Protein AF-A0A7C3C2U7-F1 (afdb_monomer)

Foldseek 3Di:
DDDPLVVQLVVQCVVPPPCSNVVSVVVVVVVVPDPPDPPDDPDLPCPVPAEEAEDELQNADDPPDASLQRVVVVCVPDDPRYHYDHPAQADADDDSRPRHPDPQFGDVSNPGPVSD

Solvent-accessible surface area (backbone atoms only — not comparable to full-atom values): 6948 Å² total; per-residue (Å²): 131,80,56,72,68,59,50,47,36,55,54,33,30,73,76,51,46,88,52,6,58,59,54,39,50,53,54,50,54,56,57,68,74,47,79,85,63,81,70,80,72,75,71,86,71,76,46,97,86,44,44,79,46,78,42,53,41,62,73,40,77,51,93,97,54,38,9,25,57,41,32,50,62,56,53,71,71,50,72,89,54,50,49,75,48,72,41,62,55,33,37,49,82,44,73,90,27,75,38,63,74,38,93,91,46,48,26,74,68,37,38,47,77,91,52,110

Structure (mmCIF, N/CA/C/O backbone):
data_AF-A0A7C3C2U7-F1
#
_entry.id   AF-A0A7C3C2U7-F1
#
loop_
_atom_site.group_PDB
_atom_site.id
_atom_site.type_symbol
_atom_site.label_atom_id
_atom_site.label_alt_id
_atom_site.label_comp_id
_atom_site.label_asym_id
_atom_site.label_entity_id
_atom_site.label_seq_id
_atom_site.pdbx_PDB_ins_code
_atom_site.Cartn_x
_atom_site.Cartn_y
_atom_site.Cartn_z
_atom_site.occupancy
_atom_site.B_iso_or_equiv
_atom_site.auth_seq_id
_atom_site.auth_comp_id
_atom_site.auth_asym_id
_atom_site.auth_atom_id
_atom_site.pdbx_PDB_model_num
ATOM 1 N N . MET A 1 1 ? 22.803 11.786 -9.274 1.00 75.00 1 MET A N 1
ATOM 2 C CA . MET A 1 1 ? 21.823 10.702 -9.525 1.00 75.00 1 MET A CA 1
ATOM 3 C C . MET A 1 1 ? 21.105 11.021 -10.833 1.00 75.00 1 MET A C 1
ATOM 5 O O . MET A 1 1 ? 20.768 12.186 -11.007 1.00 75.00 1 MET A O 1
ATOM 9 N N . LYS A 1 2 ? 20.912 10.060 -11.753 1.00 81.19 2 LYS A N 1
ATOM 10 C CA . LYS A 1 2 ? 20.183 10.307 -13.019 1.00 81.19 2 LYS A CA 1
ATOM 11 C C . LYS A 1 2 ? 18.764 10.846 -12.747 1.00 81.19 2 LYS A C 1
ATOM 13 O O . LYS A 1 2 ? 18.185 10.423 -11.741 1.00 81.19 2 LYS A O 1
ATOM 18 N N . PRO A 1 3 ? 18.177 11.715 -13.592 1.00 91.25 3 PRO A N 1
ATOM 19 C CA . PRO A 1 3 ? 16.786 12.165 -13.468 1.00 91.25 3 PRO A CA 1
ATOM 20 C C . PRO A 1 3 ? 15.781 11.003 -13.443 1.00 91.25 3 PRO A C 1
ATOM 22 O O . PRO A 1 3 ? 16.022 9.959 -14.043 1.00 91.25 3 PRO A O 1
ATOM 25 N N . ALA A 1 4 ? 14.631 11.178 -12.777 1.00 87.88 4 ALA A N 1
ATOM 26 C CA . ALA A 1 4 ? 13.623 10.117 -12.629 1.00 87.88 4 ALA A CA 1
ATOM 27 C C . ALA A 1 4 ? 13.140 9.553 -13.976 1.00 87.88 4 ALA A C 1
ATOM 29 O O . ALA A 1 4 ? 13.035 8.339 -14.126 1.00 87.88 4 ALA A O 1
ATOM 30 N N . ARG A 1 5 ? 12.942 10.432 -14.967 1.00 93.25 5 ARG A N 1
ATOM 31 C CA . ARG A 1 5 ? 12.590 10.053 -16.340 1.00 93.25 5 ARG A CA 1
ATOM 32 C C . ARG A 1 5 ? 13.638 9.135 -16.966 1.00 93.25 5 ARG A C 1
ATOM 34 O O . ARG A 1 5 ? 13.286 8.088 -17.484 1.00 93.25 5 ARG A O 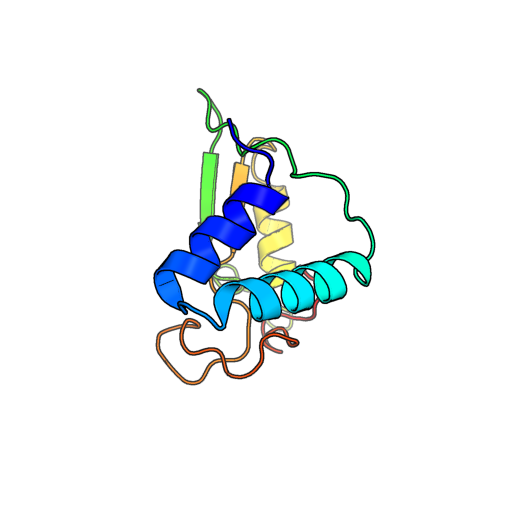1
ATOM 41 N N . GLU A 1 6 ? 14.917 9.493 -16.884 1.00 95.19 6 GLU A N 1
ATOM 42 C CA . GLU A 1 6 ? 15.999 8.686 -17.463 1.00 95.19 6 GLU A CA 1
ATOM 43 C C . GLU A 1 6 ? 16.092 7.309 -16.789 1.00 95.19 6 GLU A C 1
ATOM 45 O O . GLU A 1 6 ? 16.186 6.292 -17.468 1.00 95.19 6 GLU A O 1
ATOM 50 N N . ARG A 1 7 ? 15.947 7.256 -15.457 1.00 95.94 7 ARG A N 1
ATOM 51 C CA . ARG A 1 7 ? 15.922 5.982 -14.720 1.00 95.94 7 ARG A CA 1
ATOM 52 C C . ARG A 1 7 ? 14.758 5.078 -15.136 1.00 95.94 7 ARG A C 1
ATOM 54 O O . ARG A 1 7 ? 14.935 3.865 -15.158 1.00 95.94 7 ARG A O 1
ATOM 61 N N . LEU A 1 8 ? 13.589 5.646 -15.447 1.00 96.12 8 LEU A N 1
ATOM 62 C CA . LEU A 1 8 ? 12.428 4.884 -15.918 1.00 96.12 8 LEU A CA 1
ATOM 63 C C . LEU A 1 8 ? 12.704 4.227 -17.277 1.00 96.12 8 LEU A C 1
ATOM 65 O O . LEU A 1 8 ? 12.454 3.034 -17.430 1.00 96.12 8 LEU A O 1
ATOM 69 N N . PHE A 1 9 ? 13.251 4.983 -18.235 1.00 97.62 9 PHE A N 1
ATOM 70 C CA . PHE A 1 9 ? 13.620 4.447 -19.550 1.00 97.62 9 PHE A CA 1
ATOM 71 C C . PHE A 1 9 ? 14.661 3.330 -19.427 1.00 97.62 9 PHE A C 1
ATOM 73 O O . PHE A 1 9 ? 14.454 2.254 -19.984 1.00 97.62 9 PHE A O 1
ATOM 80 N N . ASP A 1 10 ? 15.727 3.547 -18.649 1.00 97.12 10 ASP A N 1
ATOM 81 C CA . ASP A 1 10 ? 16.766 2.536 -18.421 1.00 97.12 10 ASP A CA 1
ATOM 82 C C . ASP A 1 10 ? 16.185 1.252 -17.796 1.00 97.12 10 ASP A C 1
ATOM 84 O O . ASP A 1 10 ? 16.504 0.140 -18.223 1.00 97.12 10 ASP A O 1
ATOM 88 N N . ALA A 1 11 ? 15.309 1.389 -16.792 1.00 97.06 11 ALA A N 1
ATOM 89 C CA . ALA A 1 11 ? 14.698 0.254 -16.103 1.00 97.06 11 ALA A CA 1
ATOM 90 C C . ALA A 1 11 ? 13.782 -0.559 -17.027 1.00 97.06 11 ALA A C 1
ATOM 92 O O . ALA A 1 11 ? 13.862 -1.788 -17.050 1.00 97.06 11 ALA A O 1
ATOM 93 N N . LEU A 1 12 ? 12.939 0.115 -17.812 1.00 98.00 12 LEU A N 1
ATOM 94 C CA . LEU A 1 12 ? 12.023 -0.560 -18.727 1.00 98.00 12 LEU A CA 1
ATOM 95 C C . LEU A 1 12 ? 12.756 -1.168 -19.924 1.00 98.00 12 LEU A C 1
ATOM 97 O O . LEU A 1 12 ? 12.418 -2.280 -20.320 1.00 98.00 12 LEU A O 1
ATOM 101 N N . ALA A 1 13 ? 13.797 -0.518 -20.450 1.00 97.75 13 ALA A N 1
ATOM 102 C CA . ALA A 1 13 ? 14.648 -1.103 -21.486 1.00 97.75 13 ALA A CA 1
ATOM 103 C C . ALA A 1 13 ? 15.347 -2.381 -20.992 1.00 97.75 13 ALA A C 1
ATOM 105 O O . ALA A 1 13 ? 15.428 -3.365 -21.723 1.00 97.75 13 ALA A O 1
ATOM 106 N N . ARG A 1 14 ? 15.793 -2.410 -19.728 1.00 97.94 14 ARG A N 1
ATOM 107 C CA . ARG A 1 14 ? 16.435 -3.593 -19.135 1.00 97.94 14 ARG A CA 1
ATOM 108 C C . ARG A 1 14 ? 15.501 -4.803 -19.030 1.00 97.94 14 ARG A C 1
ATOM 110 O O . ARG A 1 14 ? 15.970 -5.926 -19.181 1.00 97.94 14 ARG A O 1
ATOM 117 N N . VAL A 1 15 ? 14.220 -4.590 -18.728 1.00 98.12 15 VAL A N 1
ATOM 118 C CA . VAL A 1 15 ? 13.246 -5.680 -18.521 1.00 98.12 15 VAL A CA 1
ATOM 119 C C . VAL A 1 15 ? 12.542 -6.072 -19.821 1.00 98.12 15 VAL A C 1
ATOM 121 O O . VAL A 1 15 ? 12.314 -7.254 -20.058 1.00 98.12 15 VAL A O 1
ATOM 124 N N . TYR A 1 16 ? 12.218 -5.096 -20.673 1.00 97.88 16 TYR A N 1
ATOM 125 C CA . TYR A 1 16 ? 11.351 -5.280 -21.841 1.00 97.88 16 TYR A CA 1
ATOM 126 C C . TYR A 1 16 ? 12.062 -5.099 -23.191 1.00 97.88 16 TYR A C 1
ATOM 128 O O . TYR A 1 16 ? 11.417 -5.204 -24.237 1.00 97.88 16 TYR A O 1
ATOM 136 N N . GLY A 1 17 ? 13.371 -4.827 -23.192 1.00 97.19 17 GLY A N 1
ATOM 137 C CA . GLY A 1 17 ? 14.166 -4.658 -24.408 1.00 97.19 17 GLY A CA 1
ATOM 138 C C . GLY A 1 17 ? 13.643 -3.517 -25.280 1.00 97.19 17 GLY A C 1
ATOM 139 O O . GLY A 1 17 ? 13.409 -2.408 -24.798 1.00 97.19 17 GLY A O 1
ATOM 140 N N . GLU A 1 18 ? 13.417 -3.807 -26.562 1.00 96.25 18 GLU A N 1
ATOM 141 C CA . GLU A 1 18 ? 12.963 -2.837 -27.571 1.00 96.25 18 GLU A CA 1
ATOM 142 C C . GLU A 1 18 ? 11.636 -2.155 -27.200 1.00 96.25 18 GLU A C 1
ATOM 144 O O . GLU A 1 18 ? 11.444 -0.977 -27.495 1.00 96.25 18 GLU A O 1
ATOM 149 N N . ARG A 1 19 ? 10.752 -2.847 -26.464 1.00 97.69 19 ARG A N 1
ATOM 150 C CA . ARG A 1 19 ? 9.469 -2.284 -26.003 1.00 97.69 19 ARG A CA 1
ATOM 151 C C . ARG A 1 19 ? 9.615 -1.281 -24.860 1.00 97.69 19 ARG A C 1
ATOM 153 O O . ARG A 1 19 ? 8.664 -0.566 -24.549 1.00 97.69 19 ARG A O 1
ATOM 160 N N . GLY A 1 20 ? 10.773 -1.231 -24.202 1.00 97.88 20 GLY A N 1
ATOM 161 C CA . GLY A 1 20 ? 10.965 -0.439 -22.989 1.00 97.88 20 GLY A CA 1
ATOM 162 C C . GLY A 1 20 ? 10.753 1.060 -23.199 1.00 97.88 20 GLY A C 1
ATOM 163 O O . GLY A 1 20 ? 10.169 1.719 -22.342 1.00 97.88 20 GLY A O 1
ATOM 164 N N . ALA A 1 21 ? 11.176 1.593 -24.349 1.00 97.38 21 ALA A N 1
ATOM 165 C CA . ALA A 1 21 ? 11.013 3.011 -24.661 1.00 97.38 21 ALA A CA 1
ATOM 166 C C . ALA A 1 21 ? 9.541 3.401 -24.860 1.00 97.38 21 ALA A C 1
ATOM 168 O O . ALA A 1 21 ? 9.124 4.457 -24.387 1.00 97.38 21 ALA A O 1
ATOM 169 N N . ASP A 1 22 ? 8.754 2.556 -25.527 1.00 97.88 22 ASP A N 1
ATOM 170 C CA . ASP A 1 22 ? 7.330 2.809 -25.768 1.00 97.88 22 ASP A CA 1
ATOM 171 C C . ASP A 1 22 ? 6.537 2.726 -24.461 1.00 97.88 22 ASP A C 1
ATOM 173 O O . ASP A 1 22 ? 5.837 3.676 -24.111 1.00 97.88 22 ASP A O 1
ATOM 177 N N . LEU A 1 23 ? 6.779 1.682 -23.660 1.00 97.88 23 LEU A N 1
ATOM 178 C CA . LEU A 1 23 ? 6.194 1.535 -22.324 1.00 97.88 23 LEU A CA 1
ATOM 179 C C . LEU A 1 23 ? 6.538 2.717 -21.408 1.00 97.88 23 LEU A C 1
ATOM 181 O O . LEU A 1 23 ? 5.686 3.203 -20.668 1.00 97.88 23 LEU A O 1
ATOM 185 N N . ALA A 1 24 ? 7.774 3.223 -21.466 1.00 97.38 24 ALA A N 1
ATOM 186 C CA . ALA A 1 24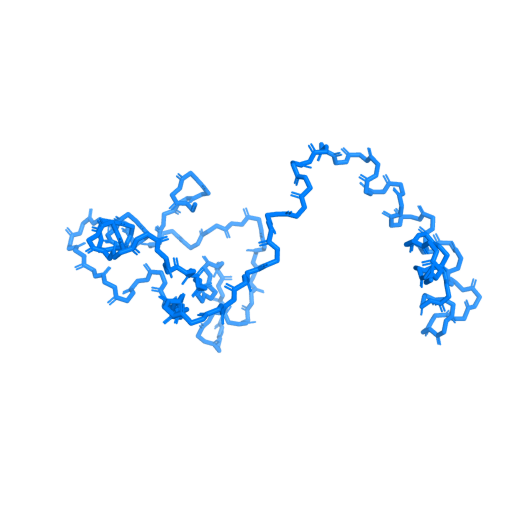 ? 8.168 4.391 -20.685 1.00 97.38 24 ALA A CA 1
ATOM 187 C C . ALA A 1 24 ? 7.363 5.637 -21.078 1.00 97.38 24 ALA A C 1
ATOM 189 O O . ALA A 1 24 ? 6.984 6.418 -20.206 1.00 97.38 24 ALA A O 1
ATOM 190 N N . ARG A 1 25 ? 7.080 5.825 -22.374 1.00 96.62 25 ARG A N 1
ATOM 191 C CA . ARG A 1 25 ? 6.239 6.935 -22.842 1.00 96.62 25 ARG A CA 1
ATOM 192 C C . ARG A 1 25 ? 4.790 6.771 -22.390 1.00 96.62 25 ARG A C 1
ATOM 194 O O . ARG A 1 25 ? 4.216 7.753 -21.934 1.00 96.62 25 ARG A O 1
ATOM 201 N N . GLU A 1 26 ? 4.233 5.565 -22.454 1.00 96.69 26 GLU A N 1
ATOM 202 C CA . GLU A 1 26 ? 2.871 5.280 -21.978 1.00 96.69 26 GLU A CA 1
ATOM 203 C C . GLU A 1 26 ? 2.717 5.566 -20.477 1.00 96.69 26 GLU A C 1
ATOM 205 O O . GLU A 1 26 ? 1.794 6.268 -20.068 1.00 96.69 26 GLU A O 1
ATOM 210 N N . VAL A 1 27 ? 3.664 5.104 -19.653 1.00 94.75 27 VAL A N 1
ATOM 211 C CA . VAL A 1 27 ? 3.665 5.365 -18.203 1.00 94.75 27 VAL A CA 1
ATOM 212 C C . VAL A 1 27 ? 3.770 6.861 -17.902 1.00 94.75 27 VAL A C 1
ATOM 214 O O . VAL A 1 27 ? 3.072 7.360 -17.021 1.00 94.75 27 VAL A O 1
ATOM 217 N N . LEU A 1 28 ? 4.623 7.593 -18.627 1.00 93.62 28 LEU A N 1
ATOM 218 C CA . LEU A 1 28 ? 4.750 9.042 -18.450 1.00 93.62 28 LEU A CA 1
ATOM 219 C C . LEU A 1 28 ? 3.476 9.780 -18.862 1.00 93.62 28 LEU A C 1
ATOM 221 O O . LEU A 1 28 ? 3.048 10.667 -18.131 1.00 93.62 28 LEU A O 1
ATOM 225 N N . ALA A 1 29 ? 2.846 9.381 -19.968 1.00 94.12 29 ALA A N 1
ATOM 226 C CA . ALA A 1 29 ? 1.577 9.956 -20.399 1.00 94.12 29 ALA A CA 1
ATOM 227 C C . ALA A 1 29 ? 0.487 9.737 -19.340 1.00 94.12 29 ALA A C 1
ATOM 229 O O . ALA A 1 29 ? -0.203 10.682 -18.970 1.00 94.12 29 ALA A O 1
ATOM 230 N N . LEU A 1 30 ? 0.380 8.525 -18.778 1.00 91.75 30 LEU A N 1
ATOM 231 C CA . LEU A 1 30 ? -0.538 8.247 -17.670 1.00 91.75 30 LEU A CA 1
ATOM 232 C C . LEU A 1 30 ? -0.231 9.122 -16.450 1.00 91.75 30 LEU A C 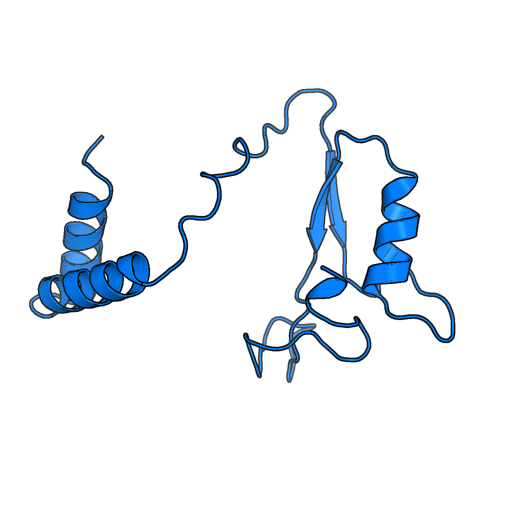1
ATOM 234 O O . LEU A 1 30 ? -1.147 9.712 -15.885 1.00 91.75 30 LEU A O 1
ATOM 238 N N . ALA A 1 31 ? 1.039 9.258 -16.065 1.00 88.75 31 ALA A N 1
ATOM 239 C CA . ALA A 1 31 ? 1.433 10.090 -14.931 1.00 88.75 31 ALA A CA 1
ATOM 240 C C . ALA A 1 31 ? 1.091 11.578 -15.133 1.00 88.75 31 ALA A C 1
ATOM 242 O O . ALA A 1 31 ? 0.721 12.249 -14.175 1.00 88.75 31 ALA A O 1
ATOM 243 N N . GLU A 1 32 ? 1.173 12.088 -16.365 1.00 87.81 32 GLU A N 1
ATOM 244 C CA . GLU A 1 32 ? 0.802 13.467 -16.710 1.00 87.81 32 GLU A CA 1
ATOM 245 C C . GLU A 1 32 ? -0.711 13.726 -16.606 1.00 87.81 32 GLU A C 1
ATOM 247 O O . GLU A 1 32 ? -1.108 14.864 -16.362 1.00 87.81 32 GLU A O 1
ATOM 252 N N . THR A 1 33 ? -1.553 12.691 -16.740 1.00 87.69 33 THR A N 1
ATOM 253 C CA . THR A 1 33 ? -3.015 12.816 -16.556 1.00 87.69 33 THR A CA 1
ATOM 254 C C . THR A 1 33 ? -3.455 12.896 -15.098 1.00 87.69 33 THR A C 1
ATOM 256 O O . THR A 1 33 ? -4.595 13.266 -14.824 1.00 87.69 33 THR A O 1
ATOM 259 N N . GLN A 1 34 ? -2.588 12.521 -14.157 1.00 82.50 34 GLN A N 1
ATOM 260 C CA . GLN A 1 34 ? -2.936 12.504 -12.743 1.00 82.50 34 GLN A CA 1
ATOM 261 C C . GLN A 1 34 ? -2.761 13.894 -12.137 1.00 82.50 34 GLN A C 1
ATOM 263 O O . GLN A 1 34 ? -1.785 14.595 -12.418 1.00 82.50 34 GLN A O 1
ATOM 268 N N . GLU A 1 35 ? -3.684 14.286 -11.256 1.00 76.75 35 GLU A N 1
ATOM 269 C CA . GLU A 1 35 ? -3.490 15.493 -10.461 1.00 76.75 35 GLU A CA 1
ATOM 270 C C . GLU A 1 35 ? -2.178 15.389 -9.684 1.00 76.75 35 GLU A C 1
ATOM 272 O O . GLU A 1 35 ? -1.865 14.362 -9.069 1.00 76.75 35 GLU A O 1
ATOM 277 N N . LYS A 1 36 ? -1.402 16.476 -9.702 1.00 70.50 36 LYS A N 1
ATOM 278 C CA . LYS A 1 36 ? -0.201 16.583 -8.880 1.00 70.50 36 LYS A CA 1
ATOM 279 C C . LYS A 1 36 ? -0.628 16.559 -7.420 1.00 70.50 36 LYS A C 1
ATOM 281 O O . LYS A 1 36 ? -0.992 17.584 -6.852 1.00 70.50 36 LYS A O 1
ATOM 286 N N . ARG A 1 37 ? -0.563 15.379 -6.814 1.00 68.00 37 ARG A N 1
ATOM 287 C CA . ARG A 1 37 ? -0.629 15.244 -5.364 1.00 68.00 37 ARG A CA 1
ATOM 288 C C . ARG A 1 37 ? 0.564 15.985 -4.757 1.00 68.00 37 ARG A C 1
ATOM 290 O O . ARG A 1 37 ? 1.605 16.086 -5.424 1.00 68.00 37 ARG A O 1
ATOM 297 N N . PRO A 1 38 ? 0.431 16.528 -3.533 1.00 60.25 38 PRO A N 1
ATOM 298 C CA . PRO A 1 38 ? 1.586 17.040 -2.813 1.00 60.25 38 PRO A CA 1
ATOM 299 C C . PRO A 1 38 ? 2.717 16.013 -2.910 1.00 60.25 38 PRO A C 1
ATOM 301 O O . PRO A 1 38 ? 2.472 14.801 -2.878 1.00 60.25 38 PRO A O 1
ATOM 304 N N . GLY A 1 39 ? 3.936 16.516 -3.137 1.00 58.44 39 GLY A N 1
ATOM 305 C CA . GLY A 1 39 ? 5.137 15.688 -3.207 1.00 58.44 39 GLY A CA 1
ATOM 306 C C . GLY A 1 39 ? 5.226 14.769 -1.988 1.00 58.44 39 GLY A C 1
ATOM 307 O O . GLY A 1 39 ? 4.511 15.009 -1.015 1.00 58.44 39 GLY A O 1
ATOM 308 N N . PRO A 1 40 ? 6.050 13.708 -2.050 1.00 57.09 40 PRO A N 1
ATOM 309 C CA . PRO A 1 40 ? 6.084 12.687 -1.010 1.00 57.09 40 PRO A CA 1
ATOM 310 C C . PRO A 1 40 ? 6.033 13.348 0.364 1.00 57.09 40 PRO A C 1
ATOM 312 O O . PRO A 1 40 ? 6.850 14.230 0.635 1.00 57.09 40 PRO A O 1
ATOM 315 N N . LEU A 1 41 ? 5.050 12.942 1.181 1.00 55.66 41 LEU A N 1
ATOM 316 C CA . LEU A 1 41 ? 5.104 13.164 2.623 1.00 55.66 41 LEU A CA 1
ATOM 317 C C . LEU A 1 41 ? 6.534 12.832 3.033 1.00 55.66 41 LEU A C 1
ATOM 319 O O . LEU A 1 41 ? 7.053 11.807 2.566 1.00 55.66 41 LEU A O 1
ATOM 323 N N . ASP A 1 42 ? 7.173 13.737 3.778 1.00 54.06 42 ASP A N 1
ATOM 324 C CA . ASP A 1 42 ? 8.561 13.582 4.195 1.00 54.06 42 ASP A CA 1
ATOM 325 C C . ASP A 1 42 ? 8.800 12.121 4.550 1.00 54.06 42 ASP A C 1
ATOM 327 O O . ASP A 1 42 ? 8.020 11.505 5.282 1.00 54.06 42 ASP A O 1
ATOM 331 N N . ARG A 1 43 ? 9.797 11.537 3.879 1.00 57.22 43 ARG A N 1
ATOM 332 C CA . ARG A 1 43 ? 10.189 10.136 4.019 1.00 57.22 43 ARG A CA 1
ATOM 333 C C . ARG A 1 43 ? 10.067 9.778 5.494 1.00 57.22 43 ARG A C 1
ATOM 335 O O . ARG A 1 43 ? 10.730 10.457 6.264 1.00 57.22 43 ARG A O 1
ATOM 342 N N . LEU A 1 44 ? 9.223 8.796 5.845 1.00 62.62 44 LEU A N 1
ATOM 343 C CA . LEU A 1 44 ? 8.920 8.435 7.235 1.00 62.62 44 LEU A CA 1
ATOM 344 C C . LEU A 1 44 ? 10.239 8.332 8.016 1.00 62.62 44 LEU A C 1
ATOM 346 O O . LEU A 1 44 ? 10.968 7.345 7.877 1.00 62.62 44 LEU A O 1
ATOM 350 N N . ASP A 1 45 ? 10.603 9.402 8.719 1.00 67.19 45 ASP A N 1
ATOM 351 C CA . ASP A 1 45 ? 11.902 9.524 9.359 1.00 67.19 45 ASP A CA 1
ATOM 352 C C . ASP A 1 45 ? 11.736 8.863 10.709 1.00 67.19 45 ASP A C 1
ATOM 354 O O . ASP A 1 45 ? 11.313 9.495 11.666 1.00 67.19 45 ASP A O 1
ATOM 358 N N . LEU A 1 46 ? 11.953 7.547 10.753 1.00 75.69 46 LEU A N 1
ATOM 359 C CA . LEU A 1 46 ? 11.838 6.739 11.966 1.00 75.69 46 LEU A CA 1
ATOM 360 C C . LEU A 1 46 ? 13.031 7.003 12.896 1.00 75.69 46 LEU A C 1
ATOM 362 O O . LEU A 1 46 ? 13.817 6.106 13.213 1.00 75.69 46 LEU A O 1
ATOM 366 N N . GLY A 1 47 ? 13.196 8.265 13.277 1.00 81.88 47 GLY A N 1
ATOM 367 C CA . GLY A 1 47 ? 14.200 8.716 14.215 1.00 81.88 47 GLY A CA 1
ATOM 368 C C . GLY A 1 47 ? 13.905 8.245 15.642 1.00 81.88 47 GLY A C 1
ATOM 369 O O . GLY A 1 47 ? 12.869 7.637 15.928 1.00 81.88 47 GLY A O 1
ATOM 370 N N . PRO A 1 48 ? 14.817 8.52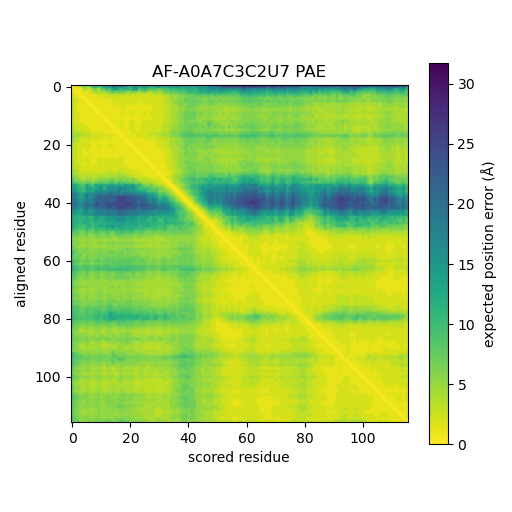5 16.583 1.00 83.25 48 PRO A N 1
ATOM 371 C CA . PRO A 1 48 ? 14.597 8.221 17.988 1.00 83.25 48 PRO A CA 1
ATOM 372 C C . PRO A 1 48 ? 13.302 8.863 18.496 1.00 83.25 48 PRO A C 1
ATOM 374 O O . PRO A 1 48 ? 13.159 10.082 18.485 1.00 83.25 48 PRO A O 1
ATOM 377 N N . GLY A 1 49 ? 12.378 8.029 18.969 1.00 82.81 49 GLY A N 1
ATOM 378 C CA . GLY A 1 49 ? 11.076 8.465 19.465 1.00 82.81 49 GLY A CA 1
ATOM 379 C C . GLY A 1 49 ? 9.936 8.295 18.467 1.00 82.81 49 GLY A C 1
ATOM 380 O O . GLY A 1 49 ? 8.801 8.348 18.907 1.00 82.81 49 GLY A O 1
ATOM 381 N N . GLU A 1 50 ? 10.188 8.025 17.188 1.00 87.56 50 GLU A N 1
ATOM 382 C CA . GLU A 1 50 ? 9.139 7.736 16.202 1.00 87.56 50 GLU A CA 1
ATOM 383 C C . GLU A 1 50 ? 8.748 6.249 16.231 1.00 87.56 50 GLU A C 1
ATOM 385 O O . GLU A 1 50 ? 9.577 5.365 16.468 1.00 87.56 50 GLU A O 1
ATOM 390 N N . GLY A 1 51 ? 7.467 5.964 16.003 1.00 87.62 51 GLY A N 1
ATOM 391 C CA . GLY A 1 51 ? 6.905 4.616 15.995 1.00 87.62 51 GLY A CA 1
ATOM 392 C C . GLY A 1 51 ? 6.277 4.256 14.652 1.00 87.62 51 GLY A C 1
ATOM 393 O O . GLY A 1 51 ? 5.756 5.109 13.941 1.00 87.62 51 GLY A O 1
ATOM 394 N N . LEU A 1 52 ? 6.278 2.968 14.310 1.00 90.81 52 LEU A N 1
ATOM 395 C CA . LEU A 1 52 ? 5.491 2.434 13.199 1.00 90.81 52 LEU A CA 1
ATOM 396 C C . LEU A 1 52 ? 4.546 1.363 13.735 1.00 90.81 52 LEU A C 1
ATOM 398 O O . LEU A 1 52 ? 4.987 0.366 14.306 1.00 90.81 52 LEU A O 1
ATOM 402 N N . LEU A 1 53 ? 3.248 1.565 13.533 1.00 93.25 53 LEU A N 1
ATOM 403 C CA . LEU A 1 53 ? 2.223 0.572 13.815 1.00 93.25 53 LEU A CA 1
ATOM 404 C C . LEU A 1 53 ? 1.805 -0.112 12.516 1.00 93.25 53 LEU A C 1
ATOM 406 O O . LEU A 1 53 ? 1.438 0.547 11.548 1.00 93.25 53 LEU A O 1
ATOM 410 N N . ILE A 1 54 ? 1.821 -1.439 12.517 1.00 95.69 54 ILE A N 1
ATOM 411 C CA . ILE A 1 54 ? 1.269 -2.263 11.443 1.00 95.69 54 ILE A CA 1
ATOM 412 C C . ILE A 1 54 ? -0.027 -2.870 11.970 1.00 95.69 54 ILE A C 1
ATOM 414 O O . ILE A 1 54 ? -0.006 -3.521 13.016 1.00 95.69 54 ILE A O 1
ATOM 418 N N . ALA A 1 55 ? -1.145 -2.635 11.284 1.00 96.75 55 ALA A N 1
ATOM 419 C CA . ALA A 1 55 ? -2.444 -3.121 11.739 1.00 96.75 55 ALA A CA 1
ATOM 420 C C . ALA A 1 55 ? -3.379 -3.469 10.582 1.00 96.75 55 ALA A C 1
ATOM 422 O O . ALA A 1 55 ? -3.375 -2.800 9.549 1.00 96.75 55 ALA A O 1
ATOM 423 N N . TYR A 1 56 ? -4.231 -4.472 10.781 1.00 97.44 56 TYR A N 1
ATOM 424 C CA . TYR A 1 56 ? -5.390 -4.674 9.913 1.00 97.44 56 TYR A CA 1
ATOM 425 C C . TYR A 1 56 ? -6.451 -3.600 10.171 1.00 97.44 56 TYR A C 1
ATOM 427 O O . TYR A 1 56 ? -6.643 -3.159 11.308 1.00 97.44 56 TYR A O 1
ATOM 435 N N . GLY A 1 57 ? -7.175 -3.203 9.118 1.00 96.69 57 GLY A N 1
ATOM 436 C CA . GLY A 1 57 ? -8.243 -2.198 9.203 1.00 96.69 57 GLY A CA 1
ATOM 437 C C . GLY A 1 57 ? -9.379 -2.569 10.167 1.00 96.69 57 GLY A C 1
ATOM 438 O O . GLY A 1 57 ? -10.090 -1.694 10.647 1.00 96.69 57 GLY A O 1
ATOM 439 N N . ASP A 1 58 ? -9.534 -3.854 10.480 1.00 95.44 58 ASP A N 1
ATOM 440 C CA . ASP A 1 58 ? -10.523 -4.433 11.396 1.00 95.44 58 ASP A CA 1
ATOM 441 C C . ASP A 1 58 ? -9.889 -5.002 12.678 1.00 95.44 58 ASP A C 1
ATOM 443 O O . ASP A 1 58 ? -10.533 -5.747 13.417 1.00 95.44 58 ASP A O 1
ATOM 447 N N . GLN A 1 59 ? -8.643 -4.638 12.995 1.00 96.75 59 GLN A N 1
ATOM 448 C CA . GLN A 1 59 ? -7.963 -5.118 14.202 1.00 96.75 59 GLN A CA 1
ATOM 449 C C . GLN A 1 59 ? -8.590 -4.576 15.496 1.00 96.75 59 GLN A C 1
ATOM 451 O O . GLN A 1 59 ? -8.524 -5.219 16.544 1.00 96.75 59 GLN A O 1
ATOM 456 N N . VAL A 1 60 ? -9.228 -3.403 15.424 1.00 96.38 60 VAL A N 1
ATOM 457 C CA . VAL A 1 60 ? -10.048 -2.834 16.500 1.00 96.38 60 VAL A CA 1
ATOM 458 C C . VAL A 1 60 ? -11.478 -2.718 15.996 1.00 96.38 60 VAL A C 1
ATOM 460 O O . VAL A 1 60 ? -11.738 -2.026 15.017 1.00 96.38 60 VAL A O 1
ATOM 463 N N . GLN A 1 61 ? -12.415 -3.375 16.680 1.00 95.69 61 GLN A N 1
ATOM 464 C CA . GLN A 1 61 ? -13.798 -3.490 16.216 1.00 95.69 61 GLN A CA 1
ATOM 465 C C . GLN A 1 61 ? -14.792 -2.929 17.223 1.00 95.69 61 GLN A C 1
ATOM 467 O O . GLN A 1 61 ? -14.623 -3.026 18.441 1.00 95.69 61 GLN A O 1
ATOM 472 N N . ARG A 1 62 ? -15.880 -2.379 16.690 1.00 96.69 62 ARG A N 1
ATOM 473 C CA . ARG A 1 62 ? -17.070 -2.007 17.444 1.00 96.69 62 ARG A CA 1
ATOM 474 C C . ARG A 1 62 ? -18.288 -2.457 16.654 1.00 96.69 62 ARG A C 1
ATOM 476 O O . ARG A 1 62 ? -18.390 -2.206 15.459 1.00 96.69 62 ARG A O 1
ATOM 483 N N . LYS A 1 63 ? -19.220 -3.136 17.324 1.00 96.31 63 LYS A N 1
ATOM 484 C CA . LYS A 1 63 ? -20.421 -3.673 16.675 1.00 96.31 63 LYS A CA 1
ATOM 485 C C . LYS A 1 63 ? -21.197 -2.560 15.960 1.00 96.31 63 LYS A C 1
ATOM 487 O O . LYS A 1 63 ? -21.566 -1.574 16.595 1.00 96.31 63 LYS A O 1
ATOM 492 N N . GLY A 1 64 ? -21.489 -2.775 14.676 1.00 95.56 64 GLY A N 1
ATOM 493 C CA . GLY A 1 64 ? -22.281 -1.862 13.847 1.00 95.56 64 GLY A CA 1
ATOM 494 C C . GLY A 1 64 ? -21.503 -0.682 13.263 1.00 95.56 64 GLY A C 1
ATOM 495 O O . GLY A 1 64 ? -22.129 0.265 12.797 1.00 95.56 64 GLY A O 1
ATOM 496 N N . GLU A 1 65 ? -20.171 -0.713 13.297 1.00 97.06 65 GLU A N 1
ATOM 497 C CA . GLU A 1 65 ? -19.333 0.365 12.787 1.00 97.06 65 GLU A CA 1
ATOM 498 C C . GLU A 1 65 ? -18.247 -0.153 11.830 1.00 97.06 65 GLU A C 1
ATOM 500 O O . GLU A 1 65 ? -17.672 -1.206 12.115 1.00 97.06 65 GLU A O 1
ATOM 505 N N . PRO A 1 66 ? -17.930 0.577 10.740 1.00 97.75 66 PRO A N 1
ATOM 506 C CA . PRO A 1 66 ? -16.820 0.225 9.860 1.00 97.75 66 PRO A CA 1
ATOM 507 C C . PRO A 1 66 ? -15.484 0.106 10.604 1.00 97.75 66 PRO A C 1
ATOM 509 O O . PRO A 1 66 ? -15.187 0.891 11.518 1.00 97.75 66 PRO A O 1
ATOM 512 N N . GLY A 1 67 ? -14.665 -0.864 10.186 1.00 97.62 67 GLY A N 1
ATOM 513 C CA . GLY A 1 67 ? -13.360 -1.142 10.793 1.00 97.62 67 GLY A CA 1
ATOM 514 C C . GLY A 1 67 ? -12.454 0.089 10.845 1.00 97.62 67 GLY A C 1
ATOM 515 O O . GLY A 1 67 ? -11.988 0.458 11.925 1.00 97.62 67 GLY A O 1
ATOM 516 N N . LEU A 1 68 ? -12.297 0.801 9.721 1.00 97.94 68 LEU A N 1
ATOM 517 C CA . LEU A 1 68 ? -11.372 1.937 9.618 1.00 97.94 68 LEU A CA 1
ATOM 518 C C . LEU A 1 68 ? -11.759 3.105 10.525 1.00 97.94 68 LEU A C 1
ATOM 520 O O . LEU A 1 68 ? -10.890 3.713 11.144 1.00 97.94 68 LEU A O 1
ATOM 524 N N . ARG A 1 69 ? -13.057 3.368 10.719 1.00 97.88 69 ARG A N 1
ATOM 525 C CA . ARG A 1 69 ? -13.517 4.390 11.680 1.00 97.88 69 ARG A CA 1
ATOM 526 C C . ARG A 1 69 ? -13.177 4.016 13.114 1.00 97.88 69 ARG A C 1
ATOM 528 O O . ARG A 1 69 ? -12.762 4.860 13.916 1.00 97.88 69 ARG A O 1
ATOM 535 N N . THR A 1 70 ? -13.349 2.740 13.449 1.00 97.88 70 THR A N 1
ATOM 536 C CA . THR A 1 70 ? -13.036 2.243 14.788 1.00 97.88 70 THR A CA 1
ATOM 537 C C . THR A 1 70 ? -11.535 2.286 15.046 1.00 97.88 70 THR A C 1
ATOM 539 O O . THR A 1 70 ? -11.118 2.784 16.097 1.00 97.88 70 THR A O 1
ATOM 542 N N . LEU A 1 71 ? -10.739 1.831 14.078 1.00 97.44 71 LEU A N 1
ATOM 543 C CA . LEU A 1 71 ? -9.287 1.907 14.112 1.00 97.44 71 LEU A CA 1
ATOM 544 C C . LEU A 1 71 ? -8.821 3.363 14.218 1.00 97.44 71 LEU A C 1
ATOM 546 O O . LEU A 1 71 ? -8.087 3.685 15.145 1.00 97.44 71 LEU A O 1
ATOM 550 N N . GLY A 1 72 ? -9.317 4.266 13.371 1.00 96.19 72 GLY A N 1
ATOM 551 C CA . GLY A 1 72 ? -8.970 5.690 13.388 1.00 96.19 72 GLY A CA 1
ATOM 552 C C . GLY A 1 72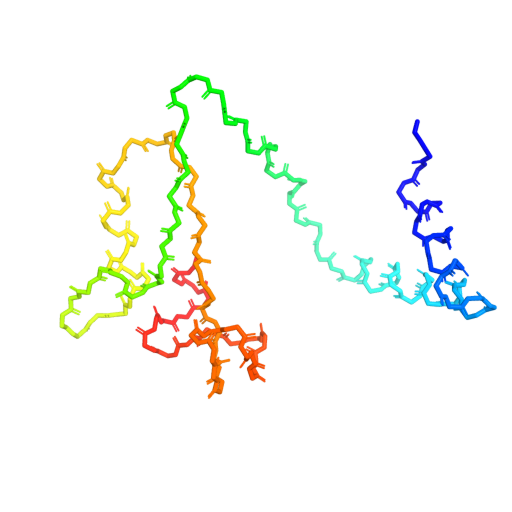 ? -9.200 6.347 14.751 1.00 96.19 72 GLY A C 1
ATOM 553 O O . GLY A 1 72 ? -8.327 7.045 15.267 1.00 96.19 72 GLY A O 1
ATOM 554 N N . ARG A 1 73 ? -10.320 6.050 15.424 1.00 96.62 73 ARG A N 1
ATOM 555 C CA . ARG A 1 73 ? -10.547 6.531 16.801 1.00 96.62 73 ARG A CA 1
ATOM 556 C C . ARG A 1 73 ? -9.599 5.936 17.835 1.00 96.62 73 ARG A C 1
ATOM 558 O O . ARG A 1 73 ? -9.334 6.587 18.844 1.00 96.62 73 ARG A O 1
ATOM 565 N N . PHE A 1 74 ? -9.163 4.692 17.658 1.00 95.75 74 PHE A N 1
ATOM 566 C CA . PHE A 1 74 ? -8.147 4.103 18.525 1.00 95.75 74 PHE A CA 1
ATOM 567 C C . PHE A 1 74 ? -6.793 4.784 18.299 1.00 95.75 74 PHE A C 1
ATOM 569 O O . PHE A 1 74 ? -6.156 5.187 19.269 1.00 95.75 74 PHE A O 1
ATOM 576 N N . LEU A 1 75 ? -6.407 4.985 17.036 1.00 95.19 75 LEU A N 1
ATOM 577 C CA . LEU A 1 75 ? -5.164 5.648 16.640 1.00 95.19 75 LEU A CA 1
ATOM 578 C C . LEU A 1 75 ? -5.095 7.096 17.129 1.00 95.19 75 LEU A C 1
ATOM 580 O O . LEU A 1 75 ? -4.038 7.531 17.563 1.00 95.19 75 LEU A O 1
ATOM 584 N N . ALA A 1 76 ? -6.223 7.809 17.179 1.00 94.69 76 ALA A N 1
ATOM 585 C CA . ALA A 1 76 ? -6.298 9.161 17.739 1.00 94.69 76 ALA A CA 1
ATOM 586 C C . ALA A 1 76 ? -5.933 9.249 19.239 1.00 94.69 76 ALA A C 1
ATOM 588 O O . ALA A 1 76 ? -5.809 10.346 19.780 1.00 94.69 76 ALA A O 1
ATOM 589 N N . ARG A 1 77 ? -5.789 8.110 19.934 1.00 94.12 77 ARG A N 1
ATOM 590 C CA . ARG A 1 77 ? -5.301 8.038 21.323 1.00 94.12 77 ARG A CA 1
ATOM 591 C C . ARG A 1 77 ? -3.789 7.844 21.407 1.00 94.12 77 ARG A C 1
ATOM 593 O O . ARG A 1 77 ? -3.237 7.949 22.501 1.00 94.12 77 ARG A O 1
ATOM 600 N N . LEU A 1 78 ? -3.145 7.497 20.296 1.00 90.88 78 LEU A N 1
ATOM 601 C CA . LEU A 1 78 ? -1.703 7.335 20.228 1.00 90.88 78 LEU A CA 1
ATOM 602 C C . LEU A 1 78 ? -1.028 8.708 20.100 1.00 90.88 78 LEU A C 1
ATOM 604 O O . LEU A 1 78 ? -1.621 9.650 19.570 1.00 90.88 78 LEU A O 1
ATOM 608 N N . PRO A 1 79 ? 0.218 8.834 20.577 1.00 88.75 79 PRO A N 1
ATOM 609 C CA . PRO A 1 79 ? 1.065 9.974 20.258 1.00 88.75 79 PRO A CA 1
ATOM 610 C C . PRO A 1 79 ? 1.180 10.215 18.736 1.00 88.75 79 PRO A C 1
ATOM 612 O O . PRO A 1 79 ? 1.141 9.274 17.946 1.00 88.75 79 PRO A O 1
ATOM 615 N N . ALA A 1 80 ? 1.329 11.476 18.316 1.00 85.62 80 ALA A N 1
ATOM 616 C CA . ALA A 1 80 ? 1.298 11.871 16.897 1.00 85.62 80 ALA A CA 1
ATOM 617 C C . ALA A 1 80 ? 2.526 11.430 16.071 1.00 85.62 80 ALA A C 1
ATOM 619 O O . ALA A 1 80 ? 2.513 11.524 14.850 1.00 85.62 80 ALA A O 1
ATOM 620 N N . ASN A 1 81 ? 3.570 10.940 16.734 1.00 86.75 81 ASN A N 1
ATOM 621 C CA . ASN A 1 81 ? 4.822 10.422 16.172 1.00 86.75 81 ASN A CA 1
ATOM 622 C C . ASN A 1 81 ? 4.729 8.937 15.765 1.00 86.75 81 ASN A C 1
ATOM 624 O O . ASN A 1 81 ? 5.724 8.213 15.779 1.00 86.75 81 ASN A O 1
ATOM 628 N N . PHE A 1 82 ? 3.521 8.440 15.481 1.00 88.12 82 PHE A N 1
ATOM 629 C CA . PHE A 1 82 ? 3.316 7.095 14.954 1.00 88.12 82 PHE A CA 1
ATOM 630 C C . PHE A 1 82 ? 2.900 7.156 13.486 1.00 88.12 82 PHE A C 1
ATOM 632 O O . PHE A 1 82 ? 1.816 7.632 13.151 1.00 88.12 82 PHE A O 1
ATOM 639 N N . GLY A 1 83 ? 3.726 6.583 12.615 1.00 88.88 83 GLY A N 1
ATOM 640 C CA . GLY A 1 83 ? 3.282 6.145 11.299 1.00 88.88 83 GLY A CA 1
ATOM 641 C C . GLY A 1 83 ? 2.377 4.920 11.427 1.00 88.88 83 GLY A C 1
ATOM 642 O O . GLY A 1 83 ? 2.577 4.076 12.306 1.00 88.88 83 GLY A O 1
ATOM 643 N N . VAL A 1 84 ? 1.396 4.789 10.533 1.00 90.94 84 VAL A N 1
ATOM 644 C CA . VAL A 1 84 ? 0.506 3.622 10.487 1.00 90.94 84 VAL A CA 1
ATOM 645 C C . VAL A 1 84 ? 0.548 2.998 9.101 1.00 90.94 84 VAL A C 1
ATOM 647 O O . VAL A 1 84 ? 0.236 3.642 8.103 1.00 90.94 84 VAL A O 1
ATOM 650 N N . HIS A 1 85 ? 0.924 1.725 9.046 1.00 93.50 85 HIS A N 1
ATOM 651 C CA . HIS A 1 85 ? 0.772 0.884 7.871 1.00 93.50 85 HIS A CA 1
ATOM 652 C C . HIS A 1 85 ? -0.493 0.044 8.036 1.00 93.50 85 HIS A C 1
ATOM 654 O O . HIS A 1 85 ? -0.524 -0.919 8.808 1.00 93.50 85 HIS A O 1
ATOM 660 N N . VAL A 1 86 ? -1.545 0.434 7.318 1.00 96.06 86 VAL A N 1
ATOM 661 C CA . VAL A 1 86 ? -2.780 -0.346 7.248 1.00 96.06 86 VAL A CA 1
ATOM 662 C C . VAL A 1 86 ? -2.548 -1.511 6.287 1.00 96.06 86 VAL A C 1
ATOM 664 O O . VAL A 1 86 ? -2.252 -1.304 5.110 1.00 96.06 86 VAL A O 1
ATOM 667 N N . LEU A 1 87 ? -2.644 -2.732 6.813 1.00 97.12 87 LEU A N 1
ATOM 668 C CA . LEU A 1 87 ? -2.592 -3.974 6.041 1.00 97.12 87 LEU A CA 1
ATOM 669 C C . LEU A 1 87 ? -3.774 -4.050 5.058 1.00 97.12 87 LEU A C 1
ATOM 671 O O . LEU A 1 87 ? -4.726 -3.277 5.200 1.00 97.12 87 LEU A O 1
ATOM 675 N N . PRO A 1 88 ? -3.724 -4.933 4.041 1.00 97.25 88 PRO A N 1
ATOM 676 C CA . PRO A 1 88 ? -4.573 -4.807 2.862 1.00 97.25 88 PRO A CA 1
ATOM 677 C C . PRO A 1 88 ? -6.061 -4.591 3.172 1.00 97.25 88 PRO A C 1
ATOM 679 O O . PRO A 1 88 ? -6.707 -5.359 3.887 1.00 97.25 88 PRO A O 1
ATOM 682 N N . LEU A 1 89 ? -6.595 -3.509 2.601 1.00 97.50 89 LEU A N 1
ATOM 683 C CA . LEU A 1 89 ? -7.957 -3.019 2.835 1.00 97.50 89 LEU A CA 1
ATOM 684 C C . LEU A 1 89 ? -8.895 -3.226 1.636 1.00 97.50 89 LEU A C 1
ATOM 686 O O . LEU A 1 89 ? -10.076 -2.896 1.714 1.00 97.50 89 LEU A O 1
ATOM 690 N N . HIS A 1 90 ? -8.379 -3.787 0.542 1.00 98.12 90 HIS A N 1
ATOM 691 C CA . HIS A 1 90 ? -9.132 -4.080 -0.676 1.00 98.12 90 HIS A CA 1
ATOM 692 C C . HIS A 1 90 ? -9.911 -5.395 -0.574 1.00 98.12 90 HIS A C 1
ATOM 694 O O . HIS A 1 90 ? -9.510 -6.284 0.186 1.00 98.12 90 HIS A O 1
ATOM 700 N N . PRO A 1 91 ? -11.013 -5.560 -1.332 1.00 97.81 91 PRO A N 1
ATOM 701 C CA . PRO A 1 91 ? -11.651 -6.859 -1.502 1.00 97.81 91 PRO A CA 1
ATOM 702 C C . PRO A 1 91 ? -10.635 -7.900 -1.977 1.00 97.81 91 PRO A C 1
ATOM 704 O O . PRO A 1 91 ? -9.840 -7.628 -2.879 1.00 97.81 91 PRO A O 1
ATOM 707 N N . TYR A 1 92 ? -10.662 -9.089 -1.380 1.00 97.31 92 TYR A N 1
ATOM 708 C CA . TYR A 1 92 ? -9.694 -10.150 -1.648 1.00 97.31 92 TYR A CA 1
ATOM 709 C C . TYR A 1 92 ? -10.359 -11.525 -1.697 1.00 97.31 92 TYR A C 1
ATOM 711 O O . TYR A 1 92 ? -11.443 -11.722 -1.149 1.00 97.31 92 TYR A O 1
ATOM 719 N N . SER A 1 93 ? -9.702 -12.478 -2.356 1.00 97.00 93 SER A N 1
ATOM 720 C CA . SER A 1 93 ? -10.172 -13.865 -2.477 1.00 97.00 93 SER A CA 1
ATOM 721 C C . SER A 1 93 ? -9.490 -14.839 -1.507 1.00 97.00 93 SER A C 1
ATOM 723 O O . SER A 1 93 ? -10.088 -15.846 -1.135 1.00 97.00 93 SER A O 1
ATOM 725 N N . SER A 1 94 ? -8.251 -14.557 -1.100 1.00 95.31 94 SER A N 1
ATOM 726 C CA . SER A 1 94 ? -7.433 -15.384 -0.202 1.00 95.31 94 SER A CA 1
ATOM 727 C C . SER A 1 94 ? -6.246 -14.598 0.380 1.00 95.31 94 SER A C 1
ATOM 729 O O . SER A 1 94 ? -6.096 -13.405 0.107 1.00 95.31 94 SER A O 1
ATOM 731 N N . ASP A 1 95 ? -5.393 -15.282 1.152 1.00 95.31 95 ASP A N 1
ATOM 732 C CA . ASP A 1 95 ? -4.127 -14.758 1.691 1.00 95.31 95 ASP A CA 1
ATOM 733 C C . ASP A 1 95 ? -4.315 -13.479 2.520 1.00 95.31 95 ASP A C 1
ATOM 735 O O . ASP A 1 95 ? -3.638 -12.484 2.298 1.00 95.31 95 ASP A O 1
ATOM 739 N N . ASP A 1 96 ? -5.325 -13.472 3.398 1.00 93.50 96 ASP A N 1
ATOM 740 C CA . ASP A 1 96 ? -5.604 -12.405 4.371 1.00 93.50 96 ASP A CA 1
ATOM 741 C C . ASP A 1 96 ? -5.518 -10.971 3.810 1.00 93.50 96 ASP A C 1
ATOM 743 O O . ASP A 1 96 ? -5.012 -10.051 4.451 1.00 93.50 96 ASP A O 1
ATOM 747 N N . GLY A 1 97 ? -6.027 -10.764 2.591 1.00 94.75 97 GLY A N 1
ATOM 748 C CA . GLY A 1 97 ? -6.035 -9.454 1.937 1.00 94.75 97 GLY A CA 1
ATOM 749 C C . GLY A 1 97 ? -5.017 -9.272 0.813 1.00 94.75 97 GLY A C 1
ATOM 750 O O . GLY A 1 97 ? -5.153 -8.334 0.029 1.00 94.75 97 GLY A O 1
ATOM 751 N N . PHE A 1 98 ? -4.035 -10.162 0.673 1.00 96.44 98 PHE A N 1
ATOM 752 C CA . PHE A 1 98 ? -2.977 -10.031 -0.335 1.00 96.44 98 PHE A CA 1
ATOM 753 C C . PHE A 1 98 ? -3.367 -10.565 -1.723 1.00 96.44 98 PHE A C 1
ATOM 755 O O . PHE A 1 98 ? -2.725 -10.221 -2.715 1.00 96.44 98 PHE A O 1
ATOM 762 N N . SER A 1 99 ? -4.465 -11.321 -1.838 1.00 97.44 99 SER A N 1
ATOM 763 C CA . SER A 1 99 ? -5.050 -11.722 -3.131 1.00 97.44 99 SER A CA 1
ATOM 764 C C . SER A 1 99 ? -6.161 -10.757 -3.571 1.00 97.44 99 SER A C 1
ATOM 766 O O . SER A 1 99 ? -7.343 -11.098 -3.516 1.00 97.44 99 SER A O 1
ATOM 768 N N . VAL A 1 100 ? -5.788 -9.534 -3.963 1.00 97.69 100 VAL A N 1
ATOM 769 C CA . VAL A 1 100 ? -6.728 -8.443 -4.294 1.00 97.69 100 VAL A CA 1
ATOM 770 C C . VAL A 1 100 ? -7.593 -8.772 -5.517 1.00 97.69 100 VAL A C 1
ATOM 772 O O . VAL A 1 100 ? -7.091 -9.196 -6.556 1.00 97.69 100 VAL A O 1
ATOM 775 N N . VAL A 1 101 ? -8.898 -8.527 -5.393 1.00 97.62 101 VAL A N 1
ATOM 776 C CA . VAL A 1 101 ? -9.898 -8.684 -6.463 1.00 97.62 101 VAL A CA 1
ATOM 777 C C . VAL A 1 101 ? -10.173 -7.357 -7.172 1.00 97.62 101 VAL A C 1
ATOM 779 O O . VAL A 1 101 ? -10.337 -7.341 -8.389 1.00 97.62 101 VAL A O 1
ATOM 782 N N . ASP A 1 102 ? -10.206 -6.248 -6.429 1.00 97.75 102 ASP A N 1
ATOM 783 C CA . ASP A 1 102 ? -10.482 -4.916 -6.972 1.00 97.75 102 ASP A CA 1
ATOM 784 C C . ASP A 1 102 ? -9.656 -3.838 -6.251 1.00 97.75 102 ASP A C 1
ATOM 786 O O . ASP A 1 102 ? -9.862 -3.563 -5.069 1.00 97.75 102 ASP A O 1
ATOM 790 N N . TYR A 1 103 ? -8.727 -3.211 -6.978 1.00 96.50 103 TYR A N 1
ATOM 791 C CA . TYR A 1 103 ? -7.869 -2.137 -6.463 1.00 96.50 103 TYR A CA 1
ATOM 792 C C . TYR A 1 103 ? -8.585 -0.784 -6.335 1.00 96.50 103 TYR A C 1
ATOM 794 O O . TYR A 1 103 ? -8.053 0.124 -5.698 1.00 96.50 103 TYR A O 1
ATOM 802 N N . TYR A 1 104 ? -9.774 -0.629 -6.922 1.00 96.19 104 TYR A N 1
ATOM 803 C CA . TYR A 1 104 ? -10.555 0.610 -6.877 1.00 96.19 104 TYR A CA 1
ATOM 804 C C . TYR A 1 104 ? -11.587 0.627 -5.749 1.00 96.19 104 TYR A C 1
ATOM 806 O O . TYR A 1 104 ? -12.245 1.648 -5.544 1.00 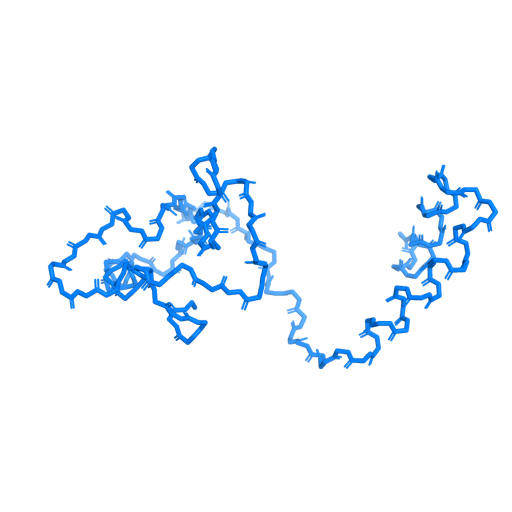96.19 104 TYR A O 1
ATOM 814 N N . ALA A 1 105 ? -11.712 -0.462 -4.991 1.00 97.44 105 ALA A N 1
ATOM 815 C CA . ALA A 1 105 ? -12.654 -0.588 -3.889 1.00 97.44 105 ALA A CA 1
ATOM 816 C C . ALA A 1 105 ? -11.948 -0.770 -2.539 1.00 97.44 105 ALA A C 1
ATOM 818 O O . ALA A 1 105 ? -10.878 -1.377 -2.442 1.00 97.44 105 ALA A O 1
ATOM 819 N N . VAL A 1 106 ? -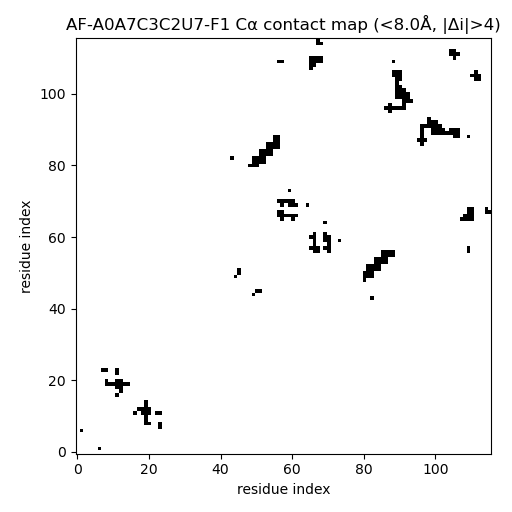12.604 -0.287 -1.485 1.00 98.00 106 VAL A N 1
ATOM 820 C CA . VAL A 1 106 ? -12.328 -0.648 -0.088 1.00 98.00 106 VAL A CA 1
ATOM 821 C C . VAL A 1 106 ? -13.283 -1.775 0.303 1.00 98.00 106 VAL A C 1
ATOM 823 O O . VAL A 1 106 ? -14.427 -1.811 -0.152 1.00 98.00 106 VAL A O 1
ATOM 826 N N . ARG A 1 107 ? -12.828 -2.716 1.134 1.00 96.69 107 ARG A N 1
ATOM 827 C CA . ARG A 1 107 ? -13.686 -3.765 1.699 1.00 96.69 107 ARG A CA 1
ATOM 828 C C . ARG A 1 107 ? -14.904 -3.148 2.392 1.00 96.69 107 ARG A C 1
ATOM 830 O O . ARG A 1 107 ? -14.708 -2.325 3.289 1.00 96.69 107 ARG A O 1
ATOM 837 N N . PRO A 1 108 ? -16.135 -3.587 2.080 1.00 95.69 108 PRO A N 1
ATOM 838 C CA . PRO A 1 108 ? -17.340 -3.004 2.668 1.00 95.69 108 PRO A CA 1
ATOM 839 C C . PRO A 1 108 ? -17.370 -3.029 4.202 1.00 95.69 108 PRO A C 1
ATOM 841 O O . PRO A 1 108 ? -17.912 -2.117 4.822 1.00 95.69 108 PRO A O 1
ATOM 844 N N . GLU A 1 109 ? -16.766 -4.039 4.838 1.00 96.00 109 GLU A N 1
ATOM 845 C CA . GLU A 1 109 ? -16.708 -4.137 6.304 1.00 96.00 109 GLU A CA 1
ATOM 846 C C . GLU A 1 109 ? -15.759 -3.099 6.926 1.00 96.00 109 GLU A C 1
ATOM 848 O O . GLU A 1 109 ? -15.893 -2.732 8.097 1.00 96.00 109 GLU A O 1
ATOM 853 N N . LEU A 1 110 ? -14.787 -2.622 6.145 1.00 97.56 110 LEU A N 1
ATOM 854 C CA . LEU A 1 110 ? -13.826 -1.604 6.553 1.00 97.56 110 LEU A CA 1
ATOM 855 C C . LEU A 1 110 ? -14.353 -0.186 6.333 1.00 97.56 110 LEU A C 1
ATOM 857 O O . LEU A 1 110 ? -14.014 0.692 7.128 1.00 97.56 110 LEU A O 1
ATOM 861 N N . GLY A 1 111 ? -15.207 0.012 5.325 1.00 97.31 111 GLY A N 1
ATOM 862 C CA . GLY A 1 111 ? -15.824 1.291 4.990 1.00 97.31 111 GLY A CA 1
ATOM 863 C C . GLY A 1 111 ? -15.631 1.652 3.519 1.00 97.31 111 GLY A C 1
ATOM 864 O O . GLY A 1 111 ? -15.860 0.836 2.629 1.00 97.31 111 GLY A O 1
ATOM 865 N N . SER A 1 112 ? -15.233 2.895 3.282 1.00 97.44 112 SER A N 1
ATOM 866 C CA . SER A 1 112 ? -15.081 3.527 1.971 1.00 97.44 112 SER A CA 1
ATOM 867 C C . SER A 1 112 ? -13.741 4.258 1.861 1.00 97.44 112 SER A C 1
ATOM 869 O O . SER A 1 112 ? -12.978 4.309 2.825 1.00 97.44 112 SER A O 1
ATOM 871 N N . TRP A 1 113 ? -13.437 4.826 0.692 1.00 96.12 113 TRP A N 1
ATOM 872 C CA . TRP A 1 113 ? -12.224 5.630 0.512 1.00 96.12 113 TRP A CA 1
ATOM 873 C C . TRP A 1 113 ? -12.220 6.889 1.381 1.00 96.12 113 TRP A C 1
ATOM 875 O O . TRP A 1 113 ? -11.155 7.354 1.757 1.00 96.12 113 TRP A O 1
ATOM 885 N N . GLU A 1 114 ? -13.393 7.407 1.740 1.00 96.12 114 GLU A N 1
ATOM 886 C CA . GLU A 1 114 ? -13.561 8.527 2.665 1.00 96.12 114 GLU A CA 1
ATOM 887 C C . GLU A 1 114 ? -13.186 8.176 4.115 1.00 96.12 114 GLU A C 1
ATOM 889 O O . GLU A 1 114 ? -13.021 9.074 4.940 1.00 96.12 114 GLU A O 1
ATOM 894 N N . ASP A 1 115 ? -13.084 6.882 4.438 1.00 95.00 115 ASP A N 1
ATOM 895 C CA . ASP A 1 115 ? -12.691 6.391 5.760 1.00 95.00 115 ASP A CA 1
ATOM 896 C C . ASP A 1 115 ? -11.184 6.070 5.867 1.00 95.00 115 ASP A C 1
ATOM 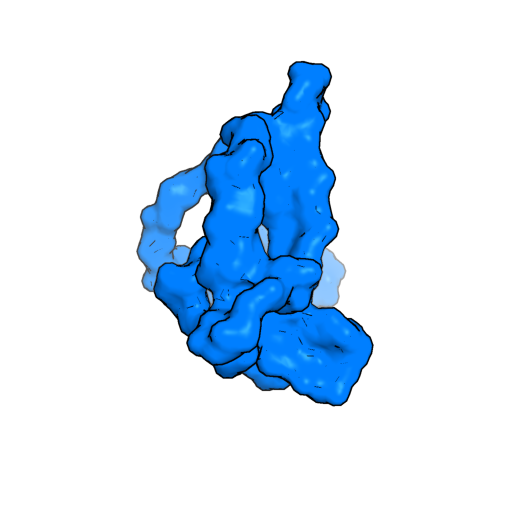898 O O . ASP A 1 115 ? -10.727 5.729 6.961 1.00 95.00 115 ASP A O 1
ATOM 902 N N . VAL A 1 116 ? -10.438 6.147 4.755 1.00 92.25 116 VAL A N 1
ATOM 903 C CA . VAL A 1 116 ? -8.972 5.966 4.672 1.00 92.25 116 VAL A CA 1
ATOM 904 C C . VAL A 1 116 ? -8.274 7.311 4.837 1.00 92.25 116 VAL A C 1
ATOM 906 O O . VAL A 1 116 ? -7.340 7.373 5.668 1.00 92.25 116 VAL A O 1
#

pLDDT: mean 91.23, std 10.6, range [54.06, 98.12]

Secondary structure (DSSP, 8-state):
---HHHHHHHHHHHHHGGGHHHHHHHHHHHHHHS----S--------TT-EEEEE-TTSS--TTS-HHHHHHHHHTTS-TTEEEEEPP-S-BSSGGGTSBS-TT---TTT--GGG-

Sequence (116 aa):
MKPARERLFDALARVYGERGADLAREVLALAETQEKRPGPLDRLDLGPGEGLLIAYGDQVQRKGEPGLRTLGRFLARLPANFGVHVLPLHPYSSDDGFSVVDYYAVRPELGSWEDV

Mean predicted aligned error: 5.61 Å

Nearest PDB structures (fold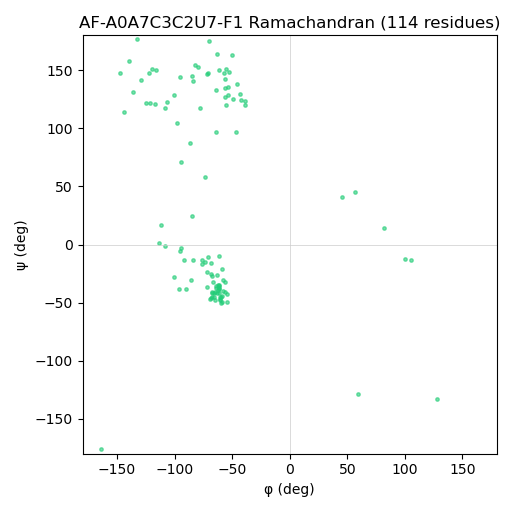seek):
  8dl2-assembly2_B  TM=6.663E-01  e=5.504E+00  Bacteroides ovatus ATCC 8483

Radius of gyration: 18.96 Å; Cα contacts (8 Å, |Δi|>4): 132; chains: 1; bounding box: 44×32×49 Å